Protein AF-A0A369RQ91-F1 (afdb_monomer_lite)

pLDDT: mean 79.7, std 12.6, range [45.22, 95.44]

Radius of gyration: 11.65 Å; chains: 1; bounding box: 21×26×26 Å

Foldseek 3Di:
DPAQACPPPCDLEDAPDQDADAAYDLCNCVPNLNHAEYHHDHYAHQAHDPNNCQSPLNYAEYEHYNYNHPDDDCNSCVNHPHYDYD

Secondary structure (DSSP, 8-state):
------TT---SEEE--SS------TTTTTT-TT--EEE--SS--SSPPTTTTTT-TT--EEE--SS--S---TTTTTT-SSPEE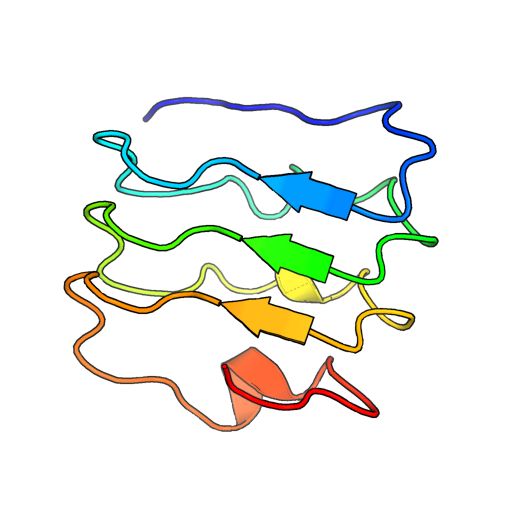-

Structure (mmCIF, N/CA/C/O backbone):
data_AF-A0A369RQ91-F1
#
_entry.id   AF-A0A369RQ91-F1
#
loop_
_atom_site.group_PDB
_atom_site.id
_atom_site.type_symbol
_atom_site.label_atom_id
_atom_site.label_alt_id
_atom_site.label_comp_id
_atom_site.label_asym_id
_atom_site.label_entity_id
_atom_site.label_seq_id
_atom_site.pdbx_PDB_ins_code
_atom_site.Cartn_x
_atom_site.Cartn_y
_atom_site.Cartn_z
_atom_site.occupancy
_atom_site.B_iso_or_equiv
_atom_site.auth_seq_id
_atom_site.auth_comp_id
_atom_site.auth_asym_id
_atom_site.auth_atom_id
_atom_site.pdbx_PDB_model_num
ATOM 1 N N . ILE A 1 1 ? 9.873 12.163 -8.583 1.00 45.22 1 ILE A N 1
ATOM 2 C CA . ILE A 1 1 ? 9.222 11.802 -7.303 1.00 45.22 1 ILE A CA 1
ATOM 3 C C . ILE A 1 1 ? 7.938 12.614 -7.215 1.00 45.22 1 ILE A C 1
ATOM 5 O O . ILE A 1 1 ? 8.011 13.832 -7.099 1.00 45.22 1 ILE A O 1
ATOM 9 N N . LEU A 1 2 ? 6.780 11.976 -7.395 1.00 46.84 2 LEU A N 1
ATOM 10 C CA . LEU A 1 2 ? 5.488 12.607 -7.116 1.00 46.84 2 LEU A CA 1
ATOM 11 C C . LEU A 1 2 ? 5.324 12.626 -5.593 1.00 46.84 2 LEU A C 1
ATOM 13 O O . LEU A 1 2 ? 5.119 11.584 -4.981 1.00 46.84 2 LEU A O 1
ATOM 17 N N . ASN A 1 3 ? 5.470 13.797 -4.977 1.00 50.97 3 ASN A N 1
ATOM 18 C CA . ASN A 1 3 ? 5.215 13.977 -3.548 1.00 50.97 3 ASN A CA 1
ATOM 19 C C . ASN A 1 3 ? 3.711 14.156 -3.337 1.00 50.97 3 ASN A C 1
ATOM 21 O O . ASN A 1 3 ? 3.230 15.278 -3.193 1.00 50.97 3 ASN A O 1
ATOM 25 N N . ILE A 1 4 ? 2.962 13.054 -3.372 1.00 58.97 4 ILE A N 1
ATOM 26 C CA . ILE A 1 4 ? 1.553 13.081 -2.982 1.00 58.97 4 ILE A CA 1
ATOM 27 C C . ILE A 1 4 ? 1.494 13.027 -1.456 1.00 58.97 4 ILE A C 1
ATOM 29 O O . ILE A 1 4 ? 2.057 12.127 -0.835 1.00 58.97 4 ILE A O 1
ATOM 33 N N . ASN A 1 5 ? 0.860 14.033 -0.862 1.00 57.53 5 ASN A N 1
ATOM 34 C CA . ASN A 1 5 ? 0.716 14.177 0.577 1.00 57.53 5 ASN A CA 1
ATOM 35 C C . ASN A 1 5 ? -0.777 14.158 0.931 1.00 57.53 5 ASN A C 1
ATOM 37 O O . ASN A 1 5 ? -1.521 15.015 0.457 1.00 57.53 5 ASN A O 1
ATOM 41 N N . PHE A 1 6 ? -1.199 13.189 1.749 1.00 63.97 6 PHE A N 1
ATOM 42 C CA . PHE A 1 6 ? -2.594 13.007 2.169 1.00 63.97 6 PHE A CA 1
ATOM 43 C C . PHE A 1 6 ? -2.888 13.592 3.558 1.00 63.97 6 PHE A C 1
ATOM 45 O O . PHE A 1 6 ? -3.926 13.290 4.146 1.00 63.97 6 PHE A O 1
ATOM 52 N N . ASN A 1 7 ? -2.001 14.446 4.086 1.00 53.44 7 ASN A N 1
ATOM 53 C CA . ASN A 1 7 ? -2.188 15.110 5.374 1.00 53.44 7 ASN A CA 1
ATOM 54 C C . ASN A 1 7 ? -3.578 15.770 5.452 1.00 53.44 7 ASN A C 1
ATOM 56 O O . ASN A 1 7 ? -3.849 16.729 4.729 1.00 53.44 7 ASN A O 1
ATOM 60 N N . ASN A 1 8 ? -4.414 15.274 6.373 1.00 51.16 8 ASN A N 1
ATOM 61 C CA . ASN A 1 8 ? -5.801 15.678 6.677 1.00 51.16 8 ASN A CA 1
ATOM 62 C C . ASN A 1 8 ? -6.948 14.913 6.001 1.00 51.16 8 ASN A C 1
ATOM 64 O O . ASN A 1 8 ? -8.104 15.320 6.166 1.00 51.16 8 ASN A O 1
ATOM 68 N N . LEU A 1 9 ? -6.712 13.791 5.322 1.00 55.28 9 LEU A N 1
ATOM 69 C CA . LEU A 1 9 ? -7.826 12.898 5.011 1.00 55.28 9 LEU A CA 1
ATOM 70 C C . LEU A 1 9 ? -8.282 12.221 6.311 1.00 55.28 9 LEU A C 1
ATOM 72 O O . LEU A 1 9 ? -7.692 11.263 6.767 1.00 55.28 9 LEU A O 1
ATOM 76 N N . LYS A 1 10 ? -9.352 12.711 6.949 1.00 63.12 10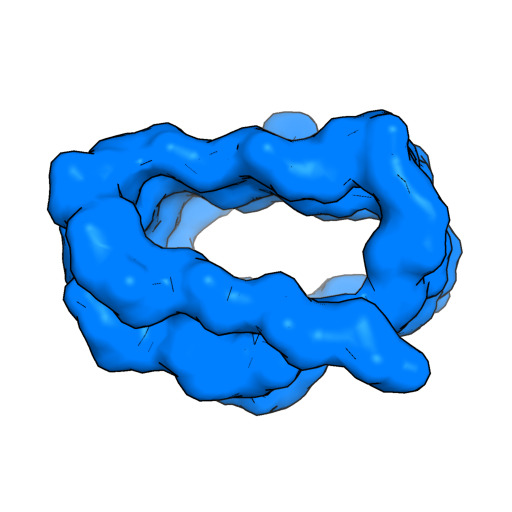 LYS A N 1
ATOM 77 C CA . LYS A 1 10 ? -10.107 11.909 7.932 1.00 63.12 10 LYS A CA 1
ATOM 78 C C . LYS A 1 10 ? -10.972 10.900 7.175 1.00 63.12 10 LYS A C 1
ATOM 80 O O . LYS A 1 10 ? -12.198 10.960 7.253 1.00 63.12 10 LYS A O 1
ATOM 85 N N . SER A 1 11 ? -10.351 10.047 6.368 1.00 70.25 11 SER A N 1
ATOM 86 C CA . SER A 1 11 ? -11.062 9.118 5.499 1.00 70.25 11 SER A CA 1
ATOM 87 C C . SER A 1 11 ? -10.740 7.690 5.890 1.00 70.25 11 SER A C 1
ATOM 89 O O . SER A 1 11 ? -9.593 7.324 6.090 1.00 70.25 11 SER A O 1
ATOM 91 N N . ILE A 1 12 ? -11.768 6.851 5.952 1.00 84.38 12 ILE A N 1
ATOM 92 C CA . ILE A 1 12 ? -11.584 5.403 6.096 1.00 84.38 12 ILE A CA 1
ATOM 93 C C . ILE A 1 12 ? -11.143 4.750 4.777 1.00 84.38 12 ILE A C 1
ATOM 95 O O . ILE A 1 12 ? -10.802 3.573 4.769 1.00 84.38 12 ILE A O 1
ATOM 99 N N . TYR A 1 13 ? -11.159 5.494 3.667 1.00 86.69 13 TYR A N 1
ATOM 100 C CA . TYR A 1 13 ? -10.882 4.997 2.323 1.00 86.69 13 TYR A CA 1
ATOM 101 C C . TYR A 1 13 ? -10.015 5.986 1.534 1.00 86.69 13 TYR A C 1
ATOM 103 O O . TYR A 1 13 ? -10.349 7.172 1.443 1.00 86.69 13 TYR A O 1
ATOM 111 N N . SER A 1 14 ? -8.945 5.496 0.914 1.00 87.19 14 SER A N 1
ATOM 112 C CA . SER A 1 14 ? -8.098 6.256 -0.007 1.00 87.19 14 SER A CA 1
ATOM 113 C C . SER A 1 14 ? -7.847 5.441 -1.272 1.00 87.19 14 SER A C 1
ATOM 115 O O . SER A 1 14 ? -7.499 4.262 -1.203 1.00 87.19 14 SER A O 1
ATOM 117 N N . ASN A 1 15 ? -8.039 6.061 -2.437 1.00 89.44 15 ASN A N 1
ATOM 118 C CA . ASN A 1 15 ? -7.813 5.428 -3.731 1.00 89.44 15 ASN A CA 1
ATOM 119 C C . ASN A 1 15 ? -6.952 6.326 -4.612 1.00 89.44 15 ASN A C 1
ATOM 121 O O . ASN A 1 15 ? -7.331 7.441 -4.963 1.00 89.44 15 ASN A O 1
ATOM 125 N N . ILE A 1 16 ? -5.785 5.797 -4.951 1.00 89.94 16 ILE A N 1
ATOM 126 C CA . ILE A 1 16 ? -4.763 6.400 -5.803 1.00 89.94 16 ILE A CA 1
ATOM 127 C C . ILE A 1 16 ? -4.423 5.459 -6.969 1.00 89.94 16 ILE A C 1
ATOM 129 O O . ILE A 1 16 ? -3.380 5.597 -7.612 1.00 89.94 16 ILE A O 1
ATOM 133 N N . GLY A 1 17 ? -5.276 4.466 -7.220 1.00 92.56 17 GLY A N 1
ATOM 134 C CA . GLY A 1 17 ? -5.087 3.474 -8.263 1.00 92.56 17 GLY A CA 1
ATOM 135 C C . GLY A 1 17 ? -5.229 4.051 -9.670 1.00 92.56 17 GLY A C 1
ATOM 136 O O . GLY A 1 17 ? -5.749 5.151 -9.852 1.00 92.56 17 GLY A O 1
ATOM 137 N N . SER A 1 18 ? -4.777 3.296 -10.672 1.00 95.06 18 SER A N 1
ATOM 138 C CA . SER A 1 18 ? -4.802 3.693 -12.091 1.00 95.06 18 SER A CA 1
ATOM 139 C C . SER A 1 18 ? -4.076 5.014 -12.360 1.00 95.06 18 SER A C 1
ATOM 141 O O . SER A 1 18 ? -4.574 5.891 -13.064 1.00 95.06 18 SER A O 1
ATOM 143 N N . ASN A 1 19 ? -2.887 5.159 -11.779 1.00 92.75 19 ASN A N 1
ATOM 144 C CA . ASN A 1 19 ? -2.007 6.301 -11.993 1.00 92.75 19 ASN A CA 1
ATOM 145 C C . ASN A 1 19 ? -0.623 5.821 -12.457 1.00 92.75 19 ASN A C 1
ATOM 147 O O . ASN A 1 19 ? -0.367 4.635 -12.624 1.00 92.75 19 ASN A O 1
ATOM 151 N N . ASN A 1 20 ? 0.297 6.762 -12.674 1.00 93.50 20 ASN A N 1
ATOM 152 C CA . ASN A 1 20 ? 1.686 6.462 -13.036 1.00 93.50 20 ASN A CA 1
ATOM 153 C C . ASN A 1 20 ? 2.642 6.615 -11.839 1.00 93.50 20 ASN A C 1
ATOM 155 O O . ASN A 1 20 ? 3.787 7.044 -12.005 1.00 93.50 20 ASN A O 1
ATOM 159 N N . ILE A 1 21 ? 2.176 6.327 -10.621 1.00 91.62 21 ILE A N 1
ATOM 160 C CA . ILE A 1 21 ? 2.954 6.536 -9.394 1.00 91.62 21 ILE A CA 1
ATOM 161 C C . ILE A 1 21 ? 3.983 5.412 -9.254 1.00 91.62 21 ILE A C 1
ATOM 163 O O . ILE A 1 21 ? 3.661 4.244 -9.419 1.00 91.62 21 ILE A O 1
ATOM 167 N N . ASN A 1 22 ? 5.229 5.767 -8.947 1.00 90.44 22 ASN A N 1
ATOM 168 C CA . ASN A 1 22 ? 6.325 4.813 -8.723 1.00 90.44 22 ASN A CA 1
ATOM 169 C C . ASN A 1 22 ? 6.779 4.736 -7.257 1.00 90.44 22 ASN A C 1
ATOM 171 O O . ASN A 1 22 ? 7.421 3.769 -6.864 1.00 90.44 22 ASN A O 1
ATOM 175 N N . SER A 1 23 ? 6.447 5.739 -6.443 1.00 87.12 23 SER A N 1
ATOM 176 C CA . SER A 1 23 ? 6.812 5.807 -5.028 1.00 87.12 23 SER A CA 1
ATOM 177 C C . SER A 1 23 ? 5.839 6.701 -4.266 1.00 87.12 23 SER A C 1
ATOM 179 O O . SER A 1 23 ? 5.399 7.715 -4.814 1.00 87.12 23 SER A O 1
ATOM 181 N N . ILE A 1 24 ? 5.576 6.383 -3.000 1.00 85.62 24 ILE A N 1
ATOM 182 C CA . ILE A 1 24 ? 4.868 7.253 -2.054 1.00 85.62 24 ILE A CA 1
ATOM 183 C C . ILE A 1 24 ? 5.817 7.527 -0.889 1.00 85.62 24 ILE A C 1
ATOM 185 O O . ILE A 1 24 ? 6.528 6.633 -0.440 1.00 85.62 24 ILE A O 1
ATOM 189 N N . SER A 1 25 ? 5.835 8.765 -0.403 1.00 84.00 25 SER A N 1
ATOM 190 C CA . SER A 1 25 ? 6.627 9.119 0.775 1.00 84.00 25 SER A CA 1
ATOM 191 C C . SER A 1 25 ? 6.107 8.392 2.018 1.00 84.00 25 SER A C 1
ATOM 193 O O . SER A 1 25 ? 4.897 8.341 2.228 1.00 84.00 25 SER A O 1
ATOM 195 N N . SER A 1 26 ? 6.993 7.897 2.885 1.00 80.25 26 SER A N 1
ATOM 196 C CA . SER A 1 26 ? 6.601 7.199 4.122 1.00 80.25 26 SER A CA 1
ATOM 197 C C . SER A 1 26 ? 5.748 8.061 5.060 1.00 80.25 26 SER A C 1
ATOM 199 O O . SER A 1 26 ? 4.953 7.540 5.834 1.00 80.25 26 SER A O 1
ATOM 201 N N . ILE A 1 27 ? 5.842 9.390 4.945 1.00 81.31 27 ILE A N 1
ATOM 202 C CA . ILE A 1 27 ? 5.033 10.327 5.735 1.00 81.31 27 ILE A CA 1
ATOM 203 C C . ILE A 1 27 ? 3.658 10.631 5.127 1.00 81.31 27 ILE A C 1
ATOM 205 O O . ILE A 1 27 ? 2.888 11.370 5.735 1.00 81.31 27 ILE A O 1
ATOM 209 N N . ALA A 1 28 ? 3.330 10.099 3.944 1.00 82.00 28 ALA A N 1
ATOM 210 C CA . ALA A 1 28 ? 2.092 10.438 3.237 1.00 82.00 28 ALA A CA 1
ATOM 211 C C . ALA A 1 28 ? 0.829 10.074 4.032 1.00 82.00 28 ALA A C 1
ATOM 213 O O . ALA A 1 28 ? -0.183 10.754 3.886 1.00 82.00 28 ALA A O 1
ATOM 214 N N . PHE A 1 29 ? 0.916 9.053 4.891 1.00 79.19 29 PHE A N 1
ATOM 215 C CA . PHE A 1 29 ? -0.166 8.593 5.767 1.00 79.19 29 PHE A CA 1
ATOM 216 C C . PHE A 1 29 ? 0.147 8.763 7.262 1.00 79.19 29 PHE A C 1
ATOM 218 O O . PHE A 1 29 ? -0.526 8.181 8.108 1.00 79.19 29 PHE A O 1
ATOM 2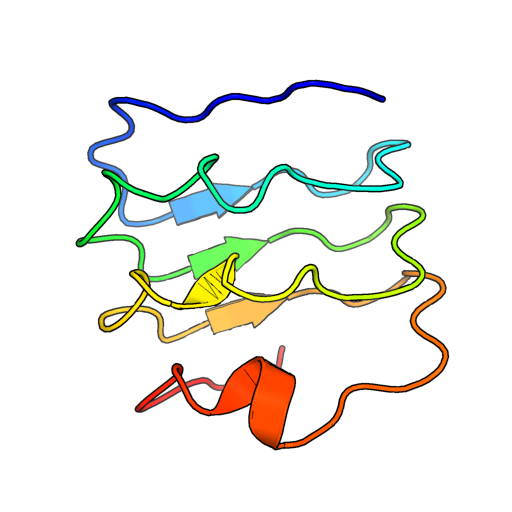25 N N . ALA A 1 30 ? 1.147 9.574 7.624 1.00 76.75 30 ALA A N 1
ATOM 226 C CA . ALA A 1 30 ? 1.588 9.716 9.017 1.00 76.75 30 ALA A CA 1
ATOM 227 C C . ALA A 1 30 ? 0.510 10.271 9.967 1.00 76.75 30 ALA A C 1
ATOM 229 O O . ALA A 1 30 ? 0.633 10.140 11.181 1.00 76.75 30 ALA A O 1
ATOM 230 N N . THR A 1 31 ? -0.531 10.908 9.427 1.00 74.38 31 THR A N 1
ATOM 231 C CA . THR A 1 31 ? -1.632 11.501 10.201 1.00 74.38 31 THR A CA 1
ATOM 232 C C . THR A 1 31 ? -2.965 10.768 10.030 1.00 74.38 31 THR A C 1
ATOM 234 O O . THR A 1 31 ? -3.948 11.140 10.674 1.00 74.38 31 THR A O 1
ATOM 237 N N . ASP A 1 32 ? -3.016 9.721 9.198 1.00 72.94 32 ASP A N 1
ATOM 238 C CA . ASP A 1 32 ? -4.261 9.070 8.773 1.00 72.94 32 ASP A CA 1
ATOM 239 C C . ASP A 1 32 ? -4.534 7.768 9.547 1.00 72.94 32 ASP A C 1
ATOM 241 O O . ASP A 1 32 ? -4.605 6.664 9.011 1.00 72.94 32 ASP A O 1
ATOM 245 N N . PHE A 1 33 ? -4.672 7.904 10.868 1.00 76.25 33 PHE A N 1
ATOM 246 C CA . PHE A 1 33 ? -4.807 6.773 11.798 1.00 76.25 33 PHE A CA 1
ATOM 247 C C . PHE A 1 33 ? -6.113 5.972 11.654 1.00 76.25 33 PHE A C 1
ATOM 249 O O . PHE A 1 33 ? -6.265 4.929 12.292 1.00 76.25 33 PHE A O 1
ATOM 256 N N . ASN A 1 34 ? -7.080 6.465 10.875 1.00 83.38 34 ASN A N 1
ATOM 257 C CA . ASN A 1 34 ? -8.402 5.848 10.721 1.00 83.38 34 ASN A CA 1
ATOM 258 C C . ASN A 1 34 ? -8.585 5.133 9.376 1.00 83.38 34 ASN A C 1
ATOM 260 O O . ASN A 1 34 ? -9.678 4.619 9.118 1.00 83.38 34 ASN A O 1
ATOM 264 N N . LEU A 1 35 ? -7.562 5.129 8.518 1.00 86.12 35 LEU A N 1
ATOM 265 C CA . LEU A 1 35 ? -7.646 4.544 7.190 1.00 86.12 35 LEU A CA 1
ATOM 266 C C . LEU A 1 35 ? -7.867 3.027 7.280 1.00 86.12 35 LEU A C 1
ATOM 268 O O . LEU A 1 35 ? -7.051 2.299 7.840 1.00 86.12 35 LEU A O 1
ATOM 272 N N . LYS A 1 36 ? -8.967 2.550 6.694 1.00 88.19 36 LYS A N 1
ATOM 273 C CA . LYS A 1 36 ? -9.321 1.124 6.633 1.00 88.19 36 LYS A CA 1
ATOM 274 C C . LYS A 1 36 ? -8.946 0.490 5.304 1.00 88.19 36 LYS A C 1
ATOM 276 O O . LYS A 1 36 ? -8.501 -0.652 5.282 1.00 88.19 36 LYS A O 1
ATOM 281 N N . THR A 1 37 ? -9.102 1.236 4.216 1.00 88.12 37 THR A N 1
ATOM 282 C CA . THR A 1 37 ? -8.886 0.736 2.861 1.00 88.12 37 THR A CA 1
ATOM 283 C C . THR A 1 37 ? -7.955 1.658 2.085 1.00 88.12 37 THR A C 1
ATOM 285 O O . THR A 1 37 ? -8.245 2.847 1.927 1.00 88.12 37 THR A O 1
ATOM 288 N N . LEU A 1 38 ? -6.873 1.095 1.547 1.00 89.56 38 LEU A N 1
ATOM 289 C CA . LEU A 1 38 ? -5.966 1.768 0.621 1.00 89.56 38 LEU A CA 1
ATOM 290 C C . LEU A 1 38 ? -5.931 1.024 -0.718 1.00 89.56 38 LEU A C 1
ATOM 292 O O . LEU A 1 38 ? -5.514 -0.131 -0.796 1.00 89.56 38 LEU A O 1
ATOM 296 N N . VAL A 1 39 ? -6.344 1.705 -1.786 1.00 91.69 39 VAL A N 1
ATOM 297 C CA . VAL A 1 39 ? -6.254 1.202 -3.161 1.00 91.69 39 VAL A CA 1
ATOM 298 C C . VAL A 1 39 ? -5.138 1.942 -3.888 1.00 91.69 39 VAL A C 1
ATOM 300 O O . VAL A 1 39 ? -5.232 3.141 -4.139 1.00 91.69 39 VAL A O 1
ATOM 303 N N . MET A 1 40 ? -4.086 1.215 -4.242 1.00 91.88 40 MET A N 1
ATOM 304 C CA . MET A 1 40 ? -2.912 1.697 -4.976 1.00 91.88 40 MET A CA 1
ATOM 305 C C . MET A 1 40 ? -2.606 0.848 -6.220 1.00 91.88 40 MET A C 1
ATOM 307 O O . MET A 1 40 ? -1.511 0.923 -6.780 1.00 91.88 40 MET A O 1
ATOM 311 N N . SER A 1 41 ? -3.580 0.055 -6.667 1.00 93.75 41 SER A N 1
ATOM 312 C CA . SER A 1 41 ? -3.461 -0.826 -7.825 1.00 93.75 41 SER A CA 1
ATOM 313 C C . SER A 1 41 ? -3.276 -0.089 -9.145 1.00 93.75 41 SER A C 1
ATOM 315 O O . SER A 1 41 ? -3.614 1.088 -9.257 1.00 93.75 41 SER A O 1
ATOM 317 N N . TYR A 1 42 ? -2.763 -0.779 -10.162 1.00 95.44 42 TYR A N 1
ATOM 318 C CA . TYR A 1 42 ? -2.521 -0.205 -11.492 1.00 95.44 42 TYR A CA 1
ATOM 319 C C . TYR A 1 42 ? -1.640 1.049 -11.412 1.00 95.44 42 TYR A C 1
ATOM 321 O O . TYR A 1 42 ? -2.035 2.142 -11.815 1.00 95.44 42 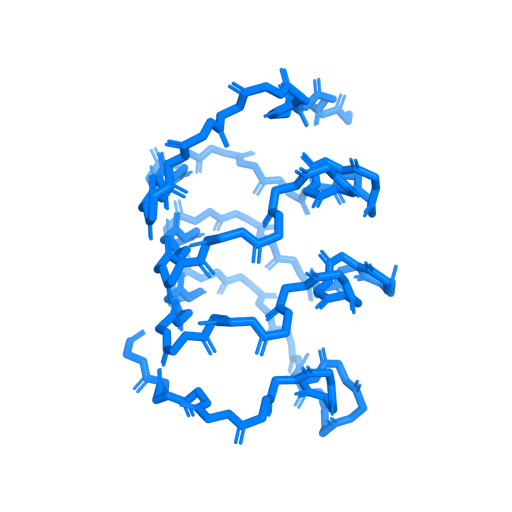TYR A O 1
ATOM 329 N N . ASN A 1 43 ? -0.464 0.885 -10.815 1.00 94.62 43 ASN A N 1
ATOM 330 C CA . ASN A 1 43 ? 0.585 1.895 -10.721 1.00 94.62 43 ASN A CA 1
ATOM 331 C C . ASN A 1 43 ? 1.928 1.256 -11.127 1.00 94.62 43 ASN A C 1
ATOM 333 O O . ASN A 1 43 ? 1.977 0.149 -11.659 1.00 94.62 43 ASN A O 1
ATOM 337 N N . ASN A 1 44 ? 3.035 1.956 -10.889 1.00 94.75 44 ASN A N 1
ATOM 338 C CA . ASN A 1 44 ? 4.385 1.516 -11.226 1.00 94.75 44 ASN A CA 1
ATOM 339 C C . ASN A 1 44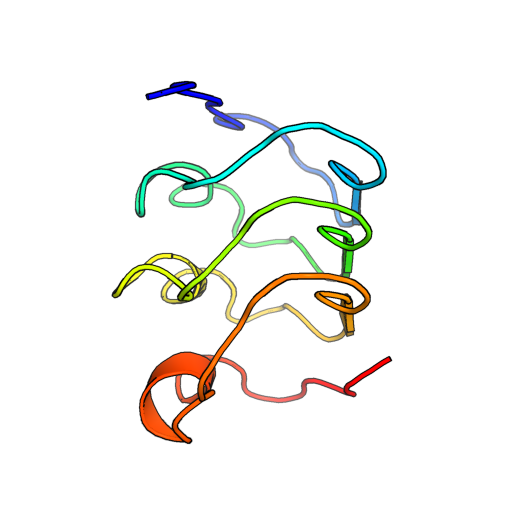 ? 5.246 1.256 -9.978 1.00 94.75 44 ASN A C 1
ATOM 341 O O . ASN A 1 44 ? 6.463 1.438 -10.037 1.00 94.75 44 ASN A O 1
ATOM 345 N N . PHE A 1 45 ? 4.646 0.889 -8.840 1.00 90.88 45 PHE A N 1
ATOM 346 C CA . PHE A 1 45 ? 5.400 0.600 -7.617 1.00 90.88 45 PHE A CA 1
ATOM 347 C C . PHE A 1 45 ? 6.286 -0.627 -7.812 1.00 90.88 45 PHE A C 1
ATOM 349 O O . PHE A 1 45 ? 5.804 -1.664 -8.258 1.00 90.88 45 PHE A O 1
ATOM 356 N N . THR A 1 46 ? 7.564 -0.512 -7.452 1.00 90.88 46 THR A N 1
ATOM 357 C CA . THR A 1 46 ? 8.522 -1.634 -7.440 1.00 90.88 46 THR A CA 1
ATOM 358 C C . THR A 1 46 ? 8.801 -2.160 -6.035 1.00 90.88 46 THR A C 1
ATOM 360 O O . THR A 1 46 ? 9.221 -3.300 -5.864 1.00 90.88 46 THR A O 1
ATOM 363 N N . SER A 1 47 ? 8.512 -1.351 -5.017 1.00 86.88 47 SER A N 1
ATOM 364 C CA . SER A 1 47 ? 8.534 -1.734 -3.610 1.00 86.88 47 SER A CA 1
ATOM 365 C C . SER A 1 47 ? 7.512 -0.925 -2.811 1.00 86.88 47 SER A C 1
ATOM 367 O O . SER A 1 47 ? 7.036 0.128 -3.251 1.00 86.88 47 SER A O 1
ATOM 369 N N . ILE A 1 48 ? 7.185 -1.410 -1.613 1.00 84.81 48 ILE A N 1
ATOM 370 C CA . ILE A 1 48 ? 6.497 -0.621 -0.590 1.00 84.81 48 ILE A CA 1
ATOM 371 C C . ILE A 1 48 ? 7.582 0.071 0.236 1.00 84.81 48 ILE A C 1
ATOM 373 O O . ILE A 1 48 ? 8.513 -0.568 0.715 1.00 84.81 48 ILE A O 1
ATOM 377 N N . SER A 1 49 ? 7.511 1.395 0.370 1.00 82.81 49 SER A N 1
ATOM 378 C CA . SER A 1 49 ? 8.518 2.133 1.137 1.00 82.81 49 SER A CA 1
ATOM 379 C C . SER A 1 49 ? 8.451 1.781 2.623 1.00 82.81 49 SER A C 1
ATOM 381 O O . SER A 1 49 ? 7.369 1.760 3.212 1.00 82.81 49 SER A O 1
ATOM 383 N N . PHE A 1 50 ? 9.615 1.572 3.240 1.00 80.69 50 PHE A N 1
ATOM 384 C CA . PHE A 1 50 ? 9.717 1.328 4.677 1.00 80.69 50 PHE A CA 1
ATOM 385 C C . PHE A 1 50 ? 9.024 2.446 5.471 1.00 80.69 50 PHE A C 1
ATOM 387 O O . PHE A 1 50 ? 9.209 3.634 5.189 1.00 80.69 50 PHE A O 1
ATOM 394 N N . GLY A 1 51 ? 8.199 2.064 6.445 1.00 80.50 51 GLY A N 1
ATOM 395 C CA . GLY A 1 51 ? 7.438 2.999 7.276 1.00 80.50 51 GLY A CA 1
ATOM 396 C C . GLY A 1 51 ? 6.163 3.565 6.634 1.00 80.50 51 GLY A C 1
ATOM 397 O O . GLY A 1 51 ? 5.378 4.197 7.333 1.00 80.50 51 GLY A O 1
ATOM 398 N N . LEU A 1 52 ? 5.887 3.316 5.343 1.00 83.12 52 LEU A N 1
ATOM 399 C CA . LEU A 1 52 ? 4.663 3.812 4.684 1.00 83.12 52 LEU A CA 1
ATOM 400 C C . LEU A 1 52 ? 3.385 3.328 5.383 1.00 83.12 52 LEU A C 1
ATOM 402 O O . LEU A 1 52 ? 2.398 4.057 5.455 1.00 83.12 52 LEU A O 1
ATOM 406 N N . LEU A 1 53 ? 3.420 2.096 5.890 1.00 85.06 53 LEU A N 1
ATOM 407 C CA . LEU A 1 53 ? 2.287 1.434 6.533 1.00 85.06 53 LEU A CA 1
ATOM 408 C C . LEU A 1 53 ? 2.359 1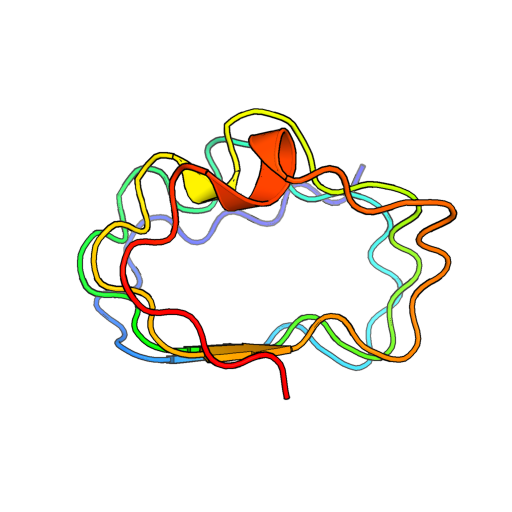.470 8.070 1.00 85.06 53 LEU A C 1
ATOM 410 O O . LEU A 1 53 ? 1.460 0.957 8.729 1.00 85.06 53 LEU A O 1
ATOM 414 N N . GLU A 1 54 ? 3.394 2.085 8.654 1.00 84.19 54 GLU A N 1
ATOM 415 C CA . GLU A 1 54 ? 3.681 2.030 10.098 1.00 84.19 54 GLU A CA 1
ATOM 416 C C . GLU A 1 54 ? 2.549 2.605 10.959 1.00 84.19 54 GLU A C 1
ATOM 418 O O . GLU A 1 54 ? 2.228 2.065 12.017 1.00 84.19 54 GLU A O 1
ATOM 423 N N . ASN A 1 55 ? 1.896 3.666 10.479 1.00 79.62 55 ASN A N 1
ATOM 424 C CA . ASN A 1 55 ? 0.816 4.347 11.199 1.00 79.62 55 ASN A CA 1
ATOM 425 C C . ASN A 1 55 ? -0.590 3.840 10.830 1.00 79.62 55 ASN A C 1
ATOM 427 O O . ASN A 1 55 ? -1.581 4.297 11.401 1.00 79.62 55 ASN A O 1
ATOM 431 N N . LEU A 1 56 ? -0.694 2.872 9.913 1.00 82.56 56 LEU A N 1
ATOM 432 C CA . LEU A 1 56 ? -1.960 2.354 9.384 1.00 82.56 56 LEU A CA 1
ATOM 433 C C . LEU A 1 56 ? -2.489 1.162 10.199 1.00 82.56 56 LEU A C 1
ATOM 435 O O . LEU A 1 56 ? -2.946 0.159 9.654 1.00 82.56 56 LEU A O 1
ATOM 439 N N . ALA A 1 57 ? -2.449 1.271 11.530 1.00 80.06 57 ALA A N 1
ATOM 440 C CA . ALA A 1 57 ? -2.803 0.180 12.444 1.00 80.06 57 ALA A CA 1
ATOM 441 C C . ALA A 1 57 ? -4.279 -0.263 12.363 1.00 80.06 57 ALA A C 1
ATOM 443 O O . ALA A 1 57 ? -4.626 -1.336 12.858 1.00 80.06 57 ALA A O 1
ATOM 444 N N . THR A 1 58 ? -5.146 0.568 11.781 1.00 83.62 58 THR A N 1
ATOM 445 C CA . THR A 1 58 ? -6.576 0.295 11.583 1.00 83.62 58 THR A CA 1
ATOM 446 C C . THR A 1 58 ? -6.900 -0.246 10.188 1.00 83.62 58 THR A C 1
ATOM 448 O O . THR A 1 58 ? -8.061 -0.577 9.934 1.00 83.62 58 THR A O 1
ATOM 451 N N . MET A 1 59 ? -5.900 -0.372 9.305 1.00 86.06 59 MET A N 1
ATOM 452 C CA . MET A 1 59 ? -6.101 -0.819 7.930 1.00 86.06 59 MET A CA 1
ATOM 453 C C . MET A 1 59 ? -6.490 -2.299 7.878 1.00 86.06 59 MET A C 1
ATOM 455 O O . MET A 1 59 ? -5.870 -3.162 8.505 1.00 86.06 59 MET A O 1
ATOM 459 N N . THR A 1 60 ? -7.532 -2.582 7.106 1.00 86.38 60 THR A N 1
ATOM 460 C CA . THR A 1 60 ? -8.094 -3.916 6.875 1.00 86.38 60 THR A CA 1
ATOM 461 C C . THR A 1 60 ? -7.926 -4.365 5.434 1.00 86.38 60 THR A C 1
ATOM 463 O O . THR A 1 60 ? -7.851 -5.562 5.179 1.00 86.38 60 THR A O 1
ATOM 466 N N . ASP A 1 61 ? -7.804 -3.423 4.500 1.00 87.06 61 ASP A N 1
ATOM 467 C CA . ASP A 1 61 ? -7.811 -3.711 3.072 1.00 87.06 61 ASP A CA 1
ATOM 468 C C . ASP A 1 61 ? -6.699 -2.922 2.381 1.00 87.06 61 ASP A C 1
ATOM 470 O O . ASP A 1 61 ? -6.661 -1.690 2.426 1.00 87.06 61 ASP A O 1
ATOM 474 N N . LEU A 1 62 ? -5.795 -3.637 1.720 1.00 88.75 62 LEU A N 1
ATOM 475 C CA . LEU A 1 62 ? -4.736 -3.045 0.914 1.00 88.75 62 LEU A CA 1
ATOM 476 C C . LEU A 1 62 ? -4.732 -3.721 -0.452 1.00 88.75 62 LEU A C 1
ATOM 478 O O . LEU A 1 62 ? -4.407 -4.903 -0.549 1.00 88.75 62 LEU A O 1
ATOM 482 N N . ASN A 1 63 ? -5.046 -2.949 -1.491 1.00 91.12 63 ASN A N 1
ATOM 483 C CA . ASN A 1 63 ? -4.955 -3.410 -2.869 1.00 91.12 63 ASN A CA 1
ATOM 484 C C . ASN A 1 63 ? -3.778 -2.728 -3.570 1.00 91.12 63 ASN A C 1
ATOM 486 O O . ASN A 1 63 ? -3.823 -1.531 -3.861 1.00 91.12 63 ASN A O 1
ATOM 490 N N . TYR A 1 64 ? -2.735 -3.502 -3.855 1.00 90.81 64 TYR A N 1
ATOM 491 C CA . TYR A 1 64 ? -1.543 -3.078 -4.594 1.00 90.81 64 TYR A CA 1
ATOM 492 C C . TYR A 1 64 ? -1.381 -3.826 -5.923 1.00 90.81 64 TYR A C 1
ATOM 494 O O . TYR A 1 64 ? -0.303 -3.792 -6.519 1.00 90.81 64 TYR A O 1
ATOM 502 N N . ASP A 1 65 ? -2.425 -4.497 -6.404 1.00 91.56 65 ASP A N 1
ATOM 503 C CA . ASP A 1 65 ? -2.362 -5.330 -7.601 1.00 91.56 65 ASP A CA 1
ATOM 504 C C . ASP A 1 65 ? -1.995 -4.538 -8.857 1.00 91.56 65 ASP A C 1
ATOM 506 O O . ASP A 1 65 ? -2.170 -3.322 -8.937 1.00 91.56 65 ASP A O 1
ATOM 510 N N . SER A 1 66 ? -1.508 -5.234 -9.884 1.00 93.81 66 SER A N 1
ATOM 511 C CA . SER A 1 66 ? -1.092 -4.602 -11.145 1.00 93.81 66 SER A CA 1
ATOM 512 C C . SER A 1 66 ? -0.062 -3.480 -10.927 1.00 93.81 66 SER A C 1
ATOM 514 O O . SER A 1 66 ? -0.172 -2.390 -11.482 1.00 93.81 66 SER A O 1
ATOM 516 N N . ASN A 1 67 ? 0.922 -3.761 -10.074 1.00 92.56 67 ASN A N 1
ATOM 517 C CA . ASN A 1 67 ? 2.158 -3.000 -9.915 1.00 92.56 67 ASN A CA 1
ATOM 518 C C . ASN A 1 67 ? 3.356 -3.873 -10.317 1.00 92.56 67 ASN A C 1
ATOM 520 O O . ASN A 1 67 ? 3.198 -5.052 -10.625 1.00 92.56 67 ASN A O 1
ATOM 524 N N . ASN A 1 68 ? 4.562 -3.312 -10.264 1.00 93.88 68 ASN A N 1
ATOM 525 C CA . ASN A 1 68 ? 5.814 -3.995 -10.600 1.00 93.88 68 ASN A CA 1
ATOM 526 C C . ASN A 1 68 ? 6.559 -4.466 -9.337 1.00 93.88 68 ASN A C 1
ATOM 528 O O . ASN A 1 68 ? 7.781 -4.374 -9.271 1.00 93.88 68 ASN A O 1
ATOM 532 N N . LEU A 1 69 ? 5.822 -4.881 -8.300 1.00 88.81 69 LEU A N 1
ATOM 533 C CA . LEU A 1 69 ? 6.402 -5.287 -7.019 1.00 88.81 69 LEU A CA 1
ATOM 534 C C . LEU A 1 69 ? 7.125 -6.629 -7.187 1.00 88.81 69 LEU A C 1
ATOM 536 O O . LEU A 1 69 ? 6.476 -7.666 -7.316 1.00 88.81 69 LEU A O 1
ATOM 540 N N . ASP A 1 70 ? 8.458 -6.605 -7.162 1.00 79.38 70 ASP A N 1
ATOM 541 C CA . ASP A 1 70 ? 9.285 -7.810 -7.325 1.00 79.38 70 ASP A CA 1
ATOM 542 C C . ASP A 1 70 ? 9.127 -8.779 -6.146 1.00 79.38 70 ASP A C 1
ATOM 544 O O . ASP A 1 70 ? 9.211 -10.000 -6.291 1.00 79.38 70 ASP A O 1
ATOM 548 N N . SER A 1 71 ? 8.930 -8.247 -4.939 1.00 73.38 71 SER A N 1
ATOM 549 C CA . SER A 1 71 ? 8.716 -9.018 -3.714 1.00 73.38 71 SER A CA 1
ATOM 550 C C . SER A 1 71 ? 8.012 -8.147 -2.679 1.00 73.38 71 SER A C 1
ATOM 552 O O . SER A 1 71 ? 8.279 -6.950 -2.591 1.00 73.38 71 SER A O 1
ATOM 554 N N . ILE A 1 72 ? 7.140 -8.754 -1.876 1.00 74.00 72 ILE A N 1
ATOM 555 C CA . ILE A 1 72 ? 6.643 -8.151 -0.637 1.00 74.00 72 ILE A CA 1
ATOM 556 C C . ILE A 1 72 ? 7.082 -9.065 0.486 1.00 74.00 72 ILE A C 1
ATOM 558 O O . ILE A 1 72 ? 6.716 -10.245 0.501 1.00 74.00 72 ILE A O 1
ATOM 562 N N . TYR A 1 73 ? 7.873 -8.527 1.402 1.00 74.62 73 TYR A N 1
ATOM 563 C CA . TYR A 1 73 ? 8.350 -9.283 2.540 1.00 74.62 73 TYR A CA 1
ATOM 564 C C . TYR A 1 73 ? 7.353 -9.174 3.700 1.00 74.62 73 TYR A C 1
ATOM 566 O O . TYR A 1 73 ? 6.641 -8.171 3.819 1.00 74.62 73 TYR A O 1
ATOM 574 N N . PRO A 1 74 ? 7.261 -10.190 4.576 1.00 73.50 74 PRO A N 1
ATOM 575 C CA . PRO A 1 74 ? 6.413 -10.118 5.763 1.00 73.50 74 PRO A CA 1
ATOM 576 C C . PRO A 1 74 ? 6.683 -8.876 6.622 1.00 73.50 74 PRO A C 1
ATOM 578 O O . PRO A 1 74 ? 5.750 -8.336 7.213 1.00 73.50 74 PRO A O 1
ATOM 581 N N . GLU A 1 75 ? 7.926 -8.387 6.663 1.00 76.50 75 GLU A N 1
ATOM 582 C CA . GLU A 1 75 ? 8.304 -7.164 7.372 1.00 76.50 75 GLU A CA 1
ATOM 583 C C . GLU A 1 75 ? 7.600 -5.919 6.813 1.00 76.50 75 GLU A C 1
ATOM 585 O O . GLU A 1 75 ? 7.160 -5.076 7.597 1.00 76.50 75 GLU A O 1
ATOM 590 N N . ASP A 1 76 ? 7.403 -5.834 5.492 1.00 74.44 76 ASP A N 1
ATOM 591 C CA . ASP A 1 76 ? 6.723 -4.707 4.834 1.00 74.44 76 ASP A CA 1
ATOM 592 C C . ASP A 1 76 ? 5.248 -4.611 5.251 1.00 74.44 76 ASP A C 1
ATOM 594 O O . ASP A 1 76 ? 4.669 -3.525 5.292 1.00 74.44 76 ASP A O 1
ATOM 598 N N . LEU A 1 77 ? 4.643 -5.752 5.593 1.00 76.62 77 LEU A N 1
ATOM 599 C CA . LEU A 1 77 ? 3.252 -5.866 6.035 1.00 76.62 77 LEU A CA 1
ATOM 600 C C . LEU A 1 77 ? 3.121 -6.054 7.552 1.00 76.62 77 LEU A C 1
ATOM 602 O O . LEU A 1 77 ? 2.007 -6.160 8.055 1.00 76.62 77 LEU A O 1
ATOM 606 N N . SER A 1 78 ? 4.225 -6.083 8.301 1.00 76.94 78 SER A N 1
ATOM 607 C CA . SER A 1 78 ? 4.229 -6.420 9.735 1.00 76.94 78 SER A CA 1
ATOM 608 C C . SER A 1 78 ? 3.439 -5.436 10.607 1.00 76.94 78 SER A C 1
ATOM 610 O O . SER A 1 78 ? 2.967 -5.785 11.689 1.00 76.94 78 SER A O 1
ATOM 612 N N . TYR A 1 79 ? 3.239 -4.216 10.108 1.00 73.31 79 TYR A N 1
ATOM 613 C CA . TYR A 1 79 ? 2.442 -3.167 10.745 1.00 73.31 79 TYR A CA 1
ATOM 614 C C . TYR A 1 79 ? 0.927 -3.376 10.586 1.00 73.31 79 TYR A C 1
ATOM 616 O O . TYR A 1 79 ? 0.127 -2.728 11.265 1.00 73.31 79 TYR A O 1
ATOM 624 N N . LEU A 1 80 ? 0.521 -4.305 9.718 1.00 72.44 80 LEU A N 1
ATOM 625 C CA . LEU A 1 80 ? -0.865 -4.583 9.374 1.00 72.44 80 LEU A CA 1
ATOM 626 C C . LEU A 1 80 ? -1.410 -5.704 10.257 1.00 72.44 80 LEU A C 1
ATOM 628 O O . LEU A 1 80 ? -1.084 -6.875 10.087 1.00 72.44 80 LEU A O 1
ATOM 632 N N . ARG A 1 81 ? -2.274 -5.353 11.214 1.00 69.56 81 ARG A N 1
ATOM 633 C CA . ARG A 1 81 ? -2.789 -6.315 12.207 1.00 69.56 81 ARG A CA 1
ATOM 634 C C . ARG A 1 81 ? -3.918 -7.212 11.691 1.00 69.56 81 ARG A C 1
ATOM 636 O O . ARG A 1 81 ? -4.224 -8.213 12.332 1.00 69.56 81 ARG A O 1
ATOM 643 N N . SER A 1 82 ? -4.554 -6.856 10.575 1.00 64.81 82 SER A N 1
ATOM 644 C CA . SER A 1 82 ? -5.780 -7.520 10.110 1.00 64.81 82 SER A CA 1
ATOM 645 C C . SER A 1 82 ? -6.025 -7.401 8.603 1.00 64.81 82 SER A C 1
ATOM 647 O O . SER A 1 82 ? -7.177 -7.324 8.183 1.00 64.81 82 SER A O 1
ATOM 649 N N . VAL A 1 83 ? -4.973 -7.343 7.781 1.00 64.75 83 VAL A N 1
ATOM 650 C CA . VAL A 1 83 ? -5.151 -7.063 6.349 1.00 64.75 83 VAL A CA 1
ATOM 651 C C . VAL A 1 83 ? -5.566 -8.297 5.556 1.00 64.75 83 VAL A C 1
ATOM 653 O O . VAL A 1 83 ? -4.877 -9.318 5.552 1.00 64.75 83 VAL A O 1
ATOM 656 N N . GLN A 1 84 ? -6.684 -8.174 4.843 1.00 60.66 84 GLN A N 1
ATOM 657 C CA . GLN A 1 84 ? -7.025 -9.041 3.726 1.00 60.66 84 GLN A CA 1
ATOM 658 C C . GLN A 1 84 ? -6.384 -8.466 2.463 1.00 60.66 84 GLN A C 1
ATOM 660 O O . GLN A 1 84 ? -6.582 -7.303 2.112 1.00 60.66 84 GLN A O 1
ATOM 665 N N . LYS A 1 85 ? -5.577 -9.288 1.791 1.00 62.12 85 LYS A N 1
ATOM 666 C CA . LYS A 1 85 ? -5.071 -8.970 0.456 1.00 62.12 85 LYS A CA 1
ATOM 667 C C . LYS A 1 85 ? -6.231 -9.097 -0.535 1.00 62.12 85 LYS A C 1
ATOM 669 O O . LYS A 1 85 ? -6.851 -10.160 -0.586 1.00 62.12 85 LYS A O 1
ATOM 674 N N . MET A 1 86 ? -6.491 -8.042 -1.303 1.00 53.44 86 MET A N 1
ATOM 675 C CA . MET A 1 86 ? -7.488 -8.001 -2.379 1.00 53.44 86 MET A CA 1
ATOM 676 C C . MET A 1 86 ? -6.923 -7.370 -3.637 1.00 53.44 86 MET A C 1
ATOM 678 O O . MET A 1 86 ? -6.048 -6.487 -3.491 1.00 53.44 86 MET A O 1
#

Sequence (86 aa):
ILNINFNNLKSIYSNIGSNNINSISSIAFATDFNLKTLVMSYNNFTSISFGLLENLATMTDLNYDSNNLDSIYPEDLSYLRSVQKM